Protein AF-A0A5N5TAC1-F1 (afdb_monomer)

Radius of gyration: 13.49 Å; Cα contacts (8 Å, |Δi|>4): 68; chains: 1; bounding box: 27×29×35 Å

Nearest PD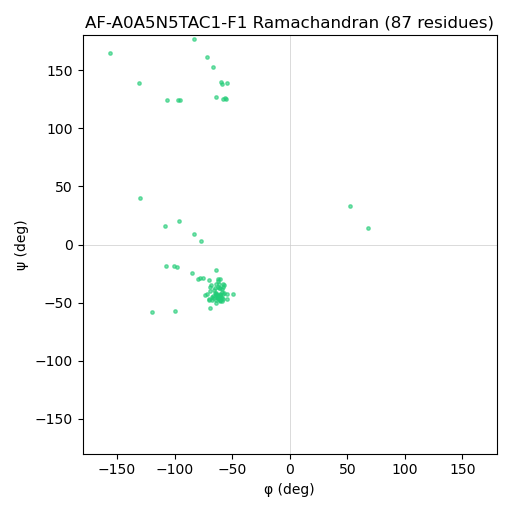B structures (foldseek):
  3zhv-assembly1_C  TM=7.497E-01  e=3.027E+00  Mycolicibacterium smegmatis
  3zht-assembly2_C  TM=7.495E-01  e=3.209E+00  Mycolicibacterium smegmatis
  3zhq-assembly1_B  TM=7.403E-01  e=4.051E+00  Mycolicibacterium smegmatis
  3zhs-assembly2_C  TM=7.371E-01  e=4.551E+00  Mycolicibacterium smegmatis
  3zhq-assembly2_C  TM=7.433E-01  e=4.824E+00  Mycolicibacterium smegmatis

Organism: NCBI:txid96803

pLDDT: mean 93.1, std 10.63, range [44.19, 98.56]

InterPro domains:
  IPR003516 Fanconi anaemia group A protein [PTHR12047] (2-77)
  IPR055386 Fanconi anaemia group A protein, helical domain [PF24781] (3-76)

Secondary structure (DSSP, 8-state):
--HHHHHHHHHHHHSS--HHHHHHHHHTHHHIIIIIHHHHT---PPPSS--HHHHHHHHHHHTTSS-HHHHHHHHHHHHHHHHHHHTT-

Foldseek 3Di:
DDPLVVQLVVCQVPVDRDPVLVCCLPVVVVCSQPPVLCVLLPAAAADPDHGSSNSNLVVCVVVVSDPPVSSVVSVVRNVVVCVVVVVPD

Sequence (89 aa):
ISEVEAAILQYEETRKVPSFILEASIFQRNYYLTHFVPVLLKPRSLPDTPDSRMSLIEELHNLGKIPNKTYQNYKTQSKAFVDLYSNSS

Mean predicted aligned error: 3.83 Å

Structure (mmCIF, N/CA/C/O backbone):
data_AF-A0A5N5TAC1-F1
#
_entry.id   AF-A0A5N5TAC1-F1
#
loop_
_atom_site.group_PDB
_atom_site.id
_atom_site.type_symbol
_atom_site.label_atom_id
_atom_site.label_alt_id
_atom_site.label_comp_id
_atom_site.label_asym_id
_atom_site.label_entity_id
_atom_site.label_seq_id
_atom_site.pdbx_PDB_ins_code
_atom_site.Cartn_x
_atom_site.Cartn_y
_atom_site.Cartn_z
_atom_site.occupancy
_atom_site.B_iso_or_equiv
_atom_site.auth_seq_id
_atom_site.auth_comp_id
_atom_site.auth_asym_id
_atom_site.auth_atom_id
_atom_site.pdbx_PDB_model_num
ATOM 1 N N . ILE A 1 1 ? 8.328 -13.646 10.528 1.00 73.88 1 ILE A N 1
ATOM 2 C CA . ILE A 1 1 ? 7.384 -13.007 9.587 1.00 73.88 1 ILE A CA 1
ATOM 3 C C . ILE A 1 1 ? 7.714 -11.525 9.571 1.00 73.88 1 ILE A C 1
ATOM 5 O O . ILE A 1 1 ? 7.783 -10.928 10.641 1.00 73.88 1 ILE A O 1
ATOM 9 N N . SER A 1 2 ? 8.036 -10.968 8.406 1.00 92.31 2 SER A N 1
ATOM 10 C CA . SER A 1 2 ? 8.269 -9.525 8.247 1.00 92.31 2 SER A CA 1
ATOM 11 C C . SER A 1 2 ? 6.956 -8.738 8.341 1.00 92.31 2 SER A C 1
ATOM 13 O O . SER A 1 2 ? 5.884 -9.300 8.133 1.00 92.31 2 SER A O 1
ATOM 15 N N . GLU A 1 3 ? 7.010 -7.429 8.596 1.00 95.06 3 GLU A N 1
ATOM 16 C CA . GLU A 1 3 ? 5.800 -6.586 8.611 1.00 95.06 3 GLU A CA 1
ATOM 17 C C . GLU A 1 3 ? 5.036 -6.625 7.280 1.00 95.06 3 GLU A C 1
ATOM 19 O O . GLU A 1 3 ? 3.808 -6.592 7.265 1.00 95.06 3 GLU A O 1
ATOM 24 N N . VAL A 1 4 ? 5.754 -6.742 6.158 1.00 96.94 4 VAL A N 1
ATOM 25 C CA . VAL A 1 4 ? 5.149 -6.886 4.826 1.00 96.94 4 VAL A CA 1
ATOM 26 C C . VAL A 1 4 ? 4.429 -8.224 4.692 1.00 96.94 4 VAL A C 1
ATOM 28 O O . VAL A 1 4 ? 3.301 -8.254 4.210 1.00 96.94 4 VAL A O 1
ATOM 31 N N . GLU A 1 5 ? 5.042 -9.322 5.136 1.00 96.94 5 GLU A N 1
ATOM 32 C CA . GLU A 1 5 ? 4.392 -10.639 5.129 1.00 96.94 5 GLU A CA 1
ATOM 33 C C . GLU A 1 5 ? 3.152 -10.651 6.028 1.00 96.94 5 GLU A C 1
ATOM 35 O O . GLU A 1 5 ? 2.100 -11.114 5.599 1.00 96.94 5 GLU A O 1
ATOM 40 N N . ALA A 1 6 ? 3.242 -10.081 7.234 1.00 97.75 6 ALA A N 1
ATOM 41 C CA . ALA A 1 6 ? 2.109 -9.972 8.148 1.00 97.75 6 ALA A CA 1
ATOM 42 C C . ALA A 1 6 ? 0.962 -9.152 7.535 1.00 97.75 6 ALA A C 1
ATOM 44 O O . ALA A 1 6 ? -0.198 -9.554 7.611 1.00 97.75 6 ALA A O 1
ATOM 45 N N . ALA A 1 7 ? 1.283 -8.032 6.878 1.00 98.00 7 ALA A N 1
ATOM 46 C CA . ALA A 1 7 ? 0.287 -7.197 6.220 1.00 98.00 7 ALA A CA 1
ATOM 47 C C . ALA A 1 7 ? -0.408 -7.919 5.056 1.00 98.00 7 ALA A C 1
ATOM 49 O O . ALA A 1 7 ? -1.623 -7.801 4.908 1.00 98.00 7 ALA A O 1
ATOM 50 N N . ILE A 1 8 ? 0.346 -8.669 4.245 1.00 98.19 8 ILE A N 1
ATOM 51 C CA . ILE A 1 8 ? -0.208 -9.437 3.123 1.00 98.19 8 ILE A CA 1
ATOM 52 C C . ILE A 1 8 ? -1.112 -10.559 3.635 1.00 98.19 8 ILE A C 1
ATOM 54 O O . ILE A 1 8 ? -2.221 -10.688 3.128 1.00 98.19 8 ILE A O 1
ATOM 58 N N . LEU A 1 9 ? -0.677 -11.321 4.644 1.00 97.94 9 LEU A N 1
ATOM 59 C CA . LEU A 1 9 ? -1.465 -12.413 5.227 1.00 97.94 9 LEU A CA 1
ATOM 60 C C . LEU A 1 9 ? -2.787 -11.903 5.810 1.00 97.94 9 LEU A C 1
ATOM 62 O O . LEU A 1 9 ? -3.855 -12.411 5.486 1.00 97.94 9 LEU A O 1
ATOM 66 N N . GLN A 1 10 ? -2.741 -10.832 6.603 1.00 98.19 10 GLN A N 1
ATOM 67 C CA . GLN A 1 10 ? -3.961 -10.264 7.171 1.00 98.19 10 GLN A CA 1
ATOM 68 C C . GLN A 1 10 ? -4.889 -9.687 6.089 1.00 98.19 10 GLN A C 1
ATOM 70 O O . GLN A 1 10 ? -6.113 -9.809 6.185 1.00 98.19 10 GLN A O 1
ATOM 75 N N . TYR A 1 11 ? -4.331 -9.061 5.048 1.00 98.31 11 TYR A N 1
ATOM 76 C CA . TYR A 1 11 ? -5.121 -8.570 3.920 1.00 98.31 11 TYR A CA 1
ATOM 77 C C . TYR A 1 11 ? -5.760 -9.714 3.128 1.00 98.31 11 TYR A C 1
ATOM 79 O O . TYR A 1 11 ? -6.908 -9.609 2.709 1.00 98.31 11 TYR A O 1
ATOM 87 N N . GLU A 1 12 ? -5.042 -10.814 2.932 1.00 98.00 12 GLU A N 1
ATOM 88 C CA . GLU A 1 12 ? -5.546 -12.005 2.253 1.00 98.00 12 GLU A CA 1
ATOM 89 C C . GLU A 1 12 ? -6.772 -12.590 2.963 1.00 98.00 12 GLU A C 1
ATOM 91 O O . GLU A 1 12 ? -7.781 -12.863 2.307 1.00 98.00 12 GLU A O 1
ATOM 96 N N . GLU A 1 13 ? -6.711 -12.694 4.293 1.00 97.62 13 GLU A N 1
ATOM 97 C CA . GLU A 1 13 ? -7.795 -13.210 5.134 1.00 97.62 13 GLU A CA 1
ATOM 98 C C . GLU A 1 13 ? -9.006 -12.271 5.195 1.00 97.62 13 GLU A C 1
ATOM 100 O O . GLU A 1 13 ? -10.152 -12.720 5.183 1.00 97.62 13 GLU A O 1
ATOM 105 N N . THR A 1 14 ? -8.773 -10.958 5.280 1.00 97.69 14 THR A N 1
ATOM 106 C CA . THR A 1 14 ? -9.832 -9.989 5.623 1.00 97.69 14 THR A CA 1
ATOM 107 C C . THR A 1 14 ? -10.300 -9.119 4.463 1.00 97.69 14 THR A C 1
ATOM 109 O O . THR A 1 14 ? -11.366 -8.507 4.560 1.00 97.69 14 THR A O 1
ATOM 112 N N . ARG A 1 15 ? -9.505 -9.026 3.390 1.00 97.12 15 ARG A N 1
ATOM 113 C CA . ARG A 1 15 ? -9.662 -8.080 2.270 1.00 97.12 15 ARG A CA 1
ATOM 114 C C . ARG A 1 15 ? -9.796 -6.626 2.720 1.00 97.12 15 ARG A C 1
ATOM 116 O O . ARG A 1 15 ? -10.509 -5.839 2.106 1.00 97.12 15 ARG A O 1
ATOM 123 N N . LYS A 1 16 ? -9.127 -6.280 3.821 1.00 97.56 16 LYS A N 1
ATOM 124 C CA . LYS A 1 16 ? -9.076 -4.931 4.388 1.00 97.56 16 LYS A CA 1
ATOM 125 C C . LYS A 1 16 ? -7.634 -4.559 4.670 1.00 97.56 16 LYS A C 1
ATOM 127 O O . LYS A 1 16 ? -6.874 -5.376 5.190 1.00 97.56 16 LYS A O 1
ATOM 132 N N . VAL A 1 17 ? -7.262 -3.313 4.378 1.00 98.00 17 VAL A N 1
ATOM 133 C CA . VAL A 1 17 ? -5.942 -2.793 4.762 1.00 98.00 17 VAL A CA 1
ATOM 134 C C . VAL A 1 17 ? -5.779 -2.900 6.286 1.00 98.00 17 VAL A C 1
ATOM 136 O O . VAL A 1 17 ? -6.622 -2.369 7.017 1.00 98.00 17 VAL A O 1
ATOM 139 N N . PRO A 1 18 ? -4.712 -3.548 6.789 1.00 98.00 18 PRO A N 1
ATOM 140 C CA . PRO A 1 18 ? -4.486 -3.664 8.224 1.00 98.00 18 PRO A CA 1
ATOM 141 C C . PRO A 1 18 ? -4.384 -2.298 8.913 1.00 98.00 18 PRO A C 1
ATOM 143 O O . PRO A 1 18 ? -3.722 -1.386 8.410 1.00 98.00 18 PRO A O 1
ATOM 146 N N . SER A 1 19 ? -4.999 -2.157 10.092 1.00 97.56 19 SER A N 1
ATOM 147 C CA . SER A 1 19 ? -5.022 -0.885 10.828 1.00 97.56 19 SER A CA 1
ATOM 148 C C . SER A 1 19 ? -3.617 -0.381 11.148 1.00 97.56 19 SER A C 1
ATOM 150 O O . SER A 1 19 ? -3.338 0.792 10.924 1.00 97.56 19 SER A O 1
ATOM 152 N N . PHE A 1 20 ? -2.702 -1.271 11.544 1.00 96.31 20 PHE A N 1
ATOM 153 C CA . PHE A 1 20 ? -1.318 -0.909 11.857 1.00 96.31 20 PHE A CA 1
ATOM 154 C C . PHE A 1 20 ? -0.577 -0.284 10.660 1.00 96.31 20 PHE A C 1
ATOM 156 O O . PHE A 1 20 ? 0.273 0.585 10.844 1.00 96.31 20 PHE A O 1
ATOM 163 N N . ILE A 1 21 ? -0.937 -0.653 9.423 1.00 97.75 21 ILE A N 1
ATOM 164 C CA . ILE A 1 21 ? -0.394 -0.039 8.203 1.00 97.75 21 ILE A CA 1
ATOM 165 C C . ILE A 1 21 ? -0.967 1.364 7.994 1.00 97.75 2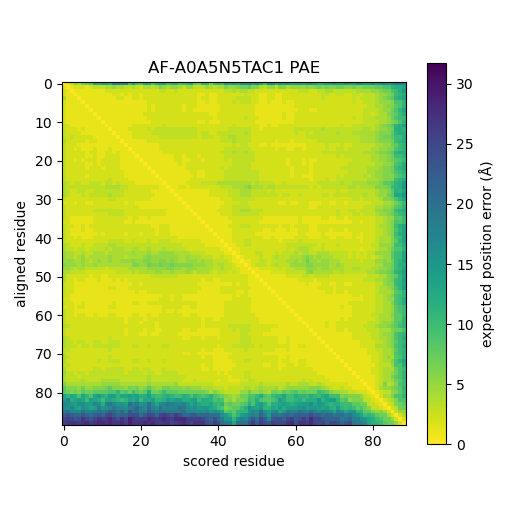1 ILE A C 1
ATOM 167 O O . ILE A 1 21 ? -0.227 2.301 7.679 1.00 97.75 21 ILE A O 1
ATOM 171 N N . LEU A 1 22 ? -2.276 1.538 8.195 1.00 97.69 22 LEU A N 1
ATOM 172 C CA . LEU A 1 22 ? -2.916 2.851 8.110 1.00 97.69 22 LEU A CA 1
ATOM 173 C C . LEU A 1 22 ? -2.375 3.802 9.181 1.00 97.69 22 LEU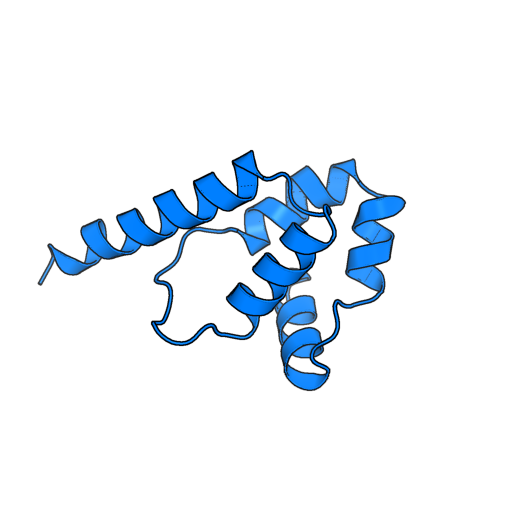 A C 1
ATOM 175 O O . LEU A 1 22 ? -2.021 4.937 8.862 1.00 97.69 22 LEU A O 1
ATOM 179 N N . GLU A 1 23 ? -2.248 3.328 10.415 1.00 97.88 23 GLU A N 1
ATOM 180 C CA . GLU A 1 23 ? -1.675 4.056 11.544 1.00 97.88 23 GLU A CA 1
ATOM 181 C C . GLU A 1 23 ? -0.221 4.443 11.267 1.00 97.88 23 GLU A C 1
ATOM 183 O O . GLU A 1 23 ? 0.118 5.622 11.362 1.00 97.88 23 GLU A O 1
ATOM 188 N N . ALA A 1 24 ? 0.624 3.510 10.814 1.00 97.06 24 ALA A N 1
ATOM 189 C CA . ALA A 1 24 ? 2.005 3.813 10.434 1.00 97.06 24 ALA A CA 1
ATOM 190 C C . ALA A 1 24 ? 2.079 4.863 9.312 1.00 97.06 24 ALA A C 1
ATOM 192 O O . ALA A 1 24 ? 2.911 5.770 9.366 1.00 97.06 24 ALA A O 1
ATOM 193 N N . SER A 1 25 ? 1.173 4.814 8.328 1.00 97.44 25 SER A N 1
ATOM 194 C CA . SER A 1 25 ? 1.120 5.800 7.235 1.00 97.44 25 SER A CA 1
ATOM 195 C C . SER A 1 25 ? 0.786 7.229 7.697 1.00 97.44 25 SER A C 1
ATOM 197 O O . SER A 1 25 ? 1.084 8.191 6.979 1.00 97.44 25 SER A O 1
ATOM 199 N N . ILE A 1 26 ? 0.161 7.368 8.873 1.00 97.06 26 ILE A N 1
ATOM 200 C CA . ILE A 1 26 ? -0.274 8.639 9.466 1.00 97.06 26 ILE A CA 1
ATOM 201 C C . ILE A 1 26 ? 0.732 9.095 10.525 1.00 97.06 26 ILE A C 1
ATOM 203 O O . ILE A 1 26 ? 1.291 10.184 10.413 1.00 97.06 26 ILE A O 1
ATOM 207 N N . PHE A 1 27 ? 0.990 8.258 11.527 1.00 97.88 27 PHE A N 1
ATOM 208 C CA . PHE A 1 27 ? 1.782 8.606 12.707 1.00 97.88 27 PHE A CA 1
ATOM 209 C C . PHE A 1 27 ? 3.287 8.435 12.496 1.00 97.88 27 PHE A C 1
ATOM 211 O O . PHE A 1 27 ? 4.079 9.096 13.158 1.00 97.88 27 PHE A O 1
ATOM 218 N N . GLN A 1 28 ? 3.696 7.577 11.559 1.00 97.06 28 GLN A 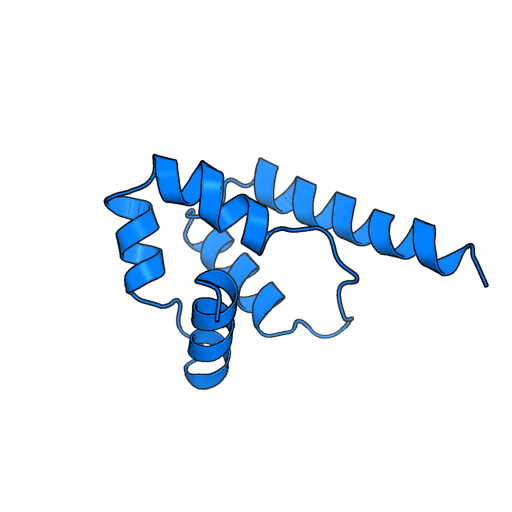N 1
ATOM 219 C CA . GLN A 1 28 ? 5.100 7.250 11.297 1.00 97.06 28 GLN A CA 1
ATOM 220 C C . GLN A 1 28 ? 5.431 7.373 9.805 1.00 97.06 28 GLN A C 1
ATOM 222 O O . GLN A 1 28 ? 6.169 6.569 9.235 1.00 97.06 28 GLN A O 1
ATOM 227 N N . ARG A 1 29 ? 4.889 8.409 9.151 1.00 96.38 29 ARG A N 1
ATOM 228 C CA . ARG A 1 29 ? 4.921 8.573 7.688 1.00 96.38 29 ARG A CA 1
ATOM 229 C C . ARG A 1 29 ? 6.312 8.398 7.071 1.00 96.38 29 ARG A C 1
ATOM 231 O O . ARG A 1 29 ? 6.427 7.767 6.023 1.00 96.38 29 ARG A O 1
ATOM 238 N N . ASN A 1 30 ? 7.357 8.949 7.694 1.00 97.25 30 ASN A N 1
ATOM 239 C CA . ASN A 1 30 ? 8.720 8.817 7.173 1.00 97.25 30 ASN A CA 1
ATOM 240 C C . ASN A 1 30 ? 9.184 7.353 7.174 1.00 97.25 30 ASN A C 1
ATOM 242 O O . ASN A 1 30 ? 9.649 6.861 6.149 1.00 97.25 30 ASN A O 1
ATOM 246 N N . TYR A 1 31 ? 8.991 6.639 8.286 1.00 96.62 31 TYR A N 1
ATOM 247 C CA . TYR A 1 31 ? 9.297 5.212 8.389 1.00 96.62 31 TYR A CA 1
ATOM 248 C C . TYR A 1 31 ? 8.509 4.399 7.356 1.00 96.62 31 TYR A C 1
ATOM 250 O O . TYR A 1 31 ? 9.094 3.653 6.574 1.00 96.62 31 TYR A O 1
ATOM 258 N N . TYR A 1 32 ? 7.198 4.633 7.265 1.00 98.12 32 TYR A N 1
ATOM 259 C CA . TYR A 1 32 ? 6.326 3.966 6.300 1.00 98.12 32 TYR A CA 1
ATOM 260 C C . TYR A 1 32 ? 6.826 4.125 4.850 1.00 98.12 32 TYR A C 1
ATOM 262 O O . TYR A 1 32 ? 6.932 3.143 4.116 1.00 98.12 32 TYR A O 1
ATOM 270 N N . LEU A 1 33 ? 7.192 5.343 4.435 1.00 97.50 33 LEU A N 1
ATOM 271 C CA . LEU A 1 33 ? 7.644 5.610 3.065 1.00 97.50 33 LEU A CA 1
ATOM 272 C C . LEU A 1 33 ? 9.069 5.124 2.769 1.00 97.50 33 LEU A C 1
ATOM 274 O O . LEU A 1 33 ? 9.363 4.824 1.614 1.00 97.50 33 LEU A O 1
ATOM 278 N N . THR A 1 34 ? 9.952 5.072 3.769 1.00 96.69 34 THR A N 1
ATOM 279 C CA . THR A 1 34 ? 11.378 4.739 3.576 1.00 96.69 34 THR A CA 1
ATOM 280 C C . THR A 1 34 ? 11.719 3.279 3.876 1.00 96.69 34 THR A C 1
ATOM 282 O O . THR A 1 34 ? 12.731 2.797 3.378 1.00 96.69 34 THR A O 1
ATOM 285 N N . HIS A 1 35 ? 10.877 2.565 4.631 1.00 95.88 35 HIS A N 1
ATOM 286 C CA . HIS A 1 35 ? 11.116 1.176 5.040 1.00 95.88 35 HIS A CA 1
ATOM 287 C C . HIS A 1 35 ? 10.018 0.239 4.530 1.00 95.88 35 HIS A C 1
ATOM 289 O O . HIS A 1 35 ? 10.302 -0.678 3.762 1.00 95.88 35 HIS A O 1
ATOM 295 N N . PHE A 1 36 ? 8.754 0.495 4.879 1.00 97.69 36 PHE A N 1
ATOM 296 C CA . PHE A 1 36 ? 7.658 -0.410 4.523 1.00 97.69 36 PHE A CA 1
ATOM 297 C C . PHE A 1 36 ? 7.361 -0.412 3.016 1.00 97.69 36 PHE A C 1
ATOM 299 O O . PHE A 1 36 ? 7.395 -1.462 2.372 1.00 97.69 36 PHE A O 1
ATOM 306 N N . VAL A 1 37 ? 7.106 0.764 2.428 1.00 98.12 37 VAL A N 1
ATOM 307 C CA . VAL A 1 37 ? 6.725 0.891 1.010 1.00 98.12 37 VAL A CA 1
ATOM 308 C C . VAL A 1 37 ? 7.785 0.310 0.064 1.00 98.12 37 VAL A C 1
ATOM 310 O O . VAL A 1 37 ? 7.399 -0.453 -0.820 1.00 98.12 37 VAL A O 1
ATOM 313 N N . PRO A 1 38 ? 9.096 0.578 0.215 1.00 97.38 38 PRO A N 1
ATOM 314 C CA . PRO A 1 38 ? 10.107 -0.002 -0.670 1.00 97.38 38 PRO A CA 1
ATOM 315 C C . PRO A 1 38 ? 10.162 -1.533 -0.613 1.00 97.38 38 PRO A C 1
ATOM 317 O O . PRO A 1 38 ? 10.321 -2.176 -1.648 1.00 97.38 38 PRO A O 1
ATOM 320 N N . VAL A 1 39 ? 9.984 -2.132 0.570 1.00 97.50 39 VAL A N 1
ATOM 321 C CA . VAL A 1 39 ? 9.972 -3.596 0.720 1.00 97.50 39 VAL A CA 1
ATOM 322 C C . VAL A 1 39 ? 8.690 -4.187 0.129 1.00 97.50 39 VAL A C 1
ATOM 324 O O . VAL A 1 39 ? 8.755 -5.176 -0.609 1.00 97.50 39 VAL A O 1
ATOM 327 N N . LEU A 1 40 ? 7.533 -3.557 0.368 1.00 97.81 40 LEU A N 1
ATOM 328 C CA . LEU A 1 40 ? 6.250 -3.953 -0.222 1.00 97.81 40 LEU A CA 1
ATOM 329 C C . LEU A 1 40 ? 6.264 -3.844 -1.755 1.00 97.81 40 LEU A C 1
ATOM 331 O O . LEU A 1 40 ? 5.717 -4.716 -2.429 1.00 97.81 40 LEU A O 1
ATOM 335 N N . LEU A 1 41 ? 6.941 -2.839 -2.311 1.00 97.62 41 LEU A N 1
ATOM 336 C CA . LEU A 1 41 ? 7.049 -2.579 -3.751 1.00 97.62 41 LEU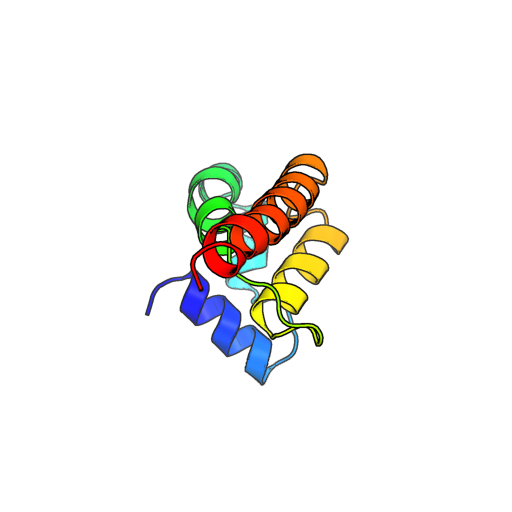 A CA 1
ATOM 337 C C . LEU A 1 41 ? 8.322 -3.149 -4.390 1.00 97.62 41 LEU A C 1
ATOM 339 O O . LEU A 1 41 ? 8.717 -2.709 -5.469 1.00 97.62 41 LEU A O 1
ATOM 343 N N . LYS A 1 42 ? 8.976 -4.129 -3.757 1.00 95.31 42 LYS A N 1
ATOM 344 C CA . LYS A 1 42 ? 10.096 -4.837 -4.386 1.00 95.31 42 LYS A CA 1
ATOM 345 C C . LYS A 1 42 ? 9.644 -5.421 -5.742 1.00 95.31 42 LYS A C 1
ATOM 347 O O . LYS A 1 42 ? 8.651 -6.158 -5.751 1.00 95.31 42 LYS A O 1
ATOM 352 N N . PRO A 1 43 ? 10.334 -5.111 -6.862 1.00 94.44 43 PRO A N 1
ATOM 353 C CA . PRO A 1 43 ? 9.978 -5.633 -8.179 1.00 94.44 43 PRO A CA 1
ATOM 354 C C . PRO A 1 43 ? 9.892 -7.156 -8.179 1.00 94.44 43 PRO A C 1
ATOM 356 O O . PRO A 1 43 ? 10.712 -7.832 -7.551 1.00 94.44 43 PRO A O 1
ATOM 359 N N . ARG A 1 44 ? 8.878 -7.687 -8.860 1.00 93.75 44 ARG A N 1
ATOM 360 C CA . ARG A 1 44 ? 8.603 -9.125 -8.944 1.00 93.75 44 ARG A CA 1
ATOM 361 C C . ARG A 1 44 ? 7.796 -9.439 -10.201 1.00 93.75 44 ARG A C 1
ATOM 363 O O . ARG A 1 44 ? 7.181 -8.537 -10.760 1.00 93.75 44 ARG A O 1
ATOM 370 N N . SER A 1 45 ? 7.724 -10.713 -10.583 1.00 90.81 45 SER A N 1
ATOM 371 C CA . SER A 1 45 ? 6.770 -11.151 -11.608 1.00 90.81 45 SER A CA 1
ATOM 372 C C . S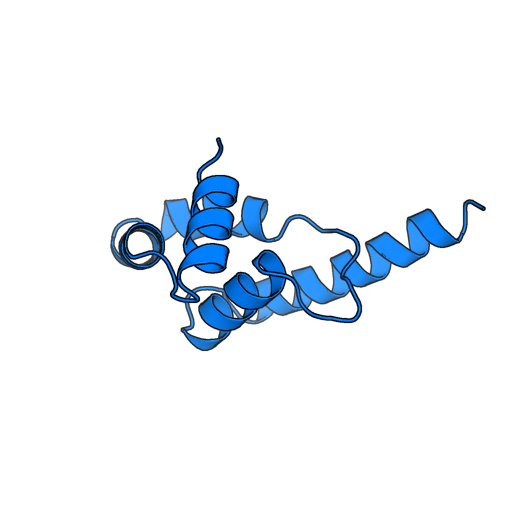ER A 1 45 ? 5.336 -10.941 -11.109 1.00 90.81 45 SER A C 1
ATOM 374 O O . SER A 1 45 ? 5.008 -11.348 -9.989 1.00 90.81 45 SER A O 1
ATOM 376 N N . LEU A 1 46 ? 4.516 -10.249 -11.902 1.00 90.00 46 LEU A N 1
ATOM 377 C CA . LEU A 1 46 ? 3.121 -9.964 -11.571 1.00 90.00 46 LEU A CA 1
ATOM 378 C C . LEU A 1 46 ? 2.227 -11.023 -12.226 1.00 90.00 46 LEU A C 1
ATOM 380 O O . LEU A 1 46 ? 2.319 -11.189 -13.441 1.00 90.00 46 LEU A O 1
ATOM 384 N N . PRO A 1 47 ? 1.388 -11.738 -11.459 1.00 89.00 47 PRO A N 1
ATOM 385 C CA . PRO A 1 47 ? 0.433 -12.682 -12.030 1.00 89.00 47 PRO A CA 1
ATOM 386 C C . PRO A 1 47 ? -0.644 -11.965 -12.858 1.00 89.00 47 PRO A C 1
ATOM 388 O O . PRO A 1 47 ? -1.003 -10.825 -12.561 1.00 89.00 47 PRO A O 1
ATOM 391 N N . ASP A 1 48 ? -1.207 -12.663 -13.852 1.00 89.00 48 ASP A N 1
ATOM 392 C CA . ASP A 1 48 ? -2.308 -12.147 -14.685 1.00 89.00 48 ASP A CA 1
ATOM 393 C C . ASP A 1 48 ? -3.557 -11.822 -13.854 1.00 89.00 48 ASP A C 1
ATOM 395 O O . ASP A 1 48 ? -4.258 -10.842 -14.103 1.00 89.00 48 ASP A O 1
ATOM 399 N N . THR A 1 49 ? -3.826 -12.648 -12.840 1.00 92.00 49 THR A N 1
ATOM 400 C CA . THR A 1 49 ? -4.849 -12.377 -11.826 1.00 92.00 49 THR A CA 1
ATOM 401 C C . THR A 1 49 ? -4.177 -11.762 -10.598 1.00 92.00 49 THR A C 1
ATOM 403 O O . THR A 1 49 ? -3.275 -12.399 -10.049 1.00 92.00 49 THR A O 1
ATOM 406 N N . PRO A 1 50 ? -4.597 -10.568 -10.134 1.00 93.19 50 PRO A N 1
ATOM 407 C CA . PRO A 1 50 ? -3.984 -9.915 -8.983 1.00 93.19 50 PRO A CA 1
ATOM 408 C C . PRO A 1 50 ? -3.993 -10.804 -7.739 1.00 93.19 50 PRO A C 1
ATOM 410 O O . PRO A 1 50 ? -5.044 -11.266 -7.294 1.00 93.19 50 PRO A O 1
ATOM 413 N N . ASP A 1 51 ? -2.820 -11.006 -7.143 1.00 96.44 51 ASP A N 1
ATOM 414 C CA . ASP A 1 51 ? -2.719 -11.659 -5.840 1.00 96.44 51 ASP A CA 1
ATOM 415 C C . ASP A 1 51 ? -2.966 -10.674 -4.686 1.00 96.44 51 ASP A C 1
ATOM 417 O O . ASP A 1 51 ? -3.159 -9.465 -4.873 1.00 96.44 51 ASP A O 1
ATOM 421 N N . SER A 1 52 ? -2.962 -11.203 -3.462 1.00 97.94 52 SER A N 1
ATOM 422 C CA . SER A 1 52 ? -3.206 -10.441 -2.234 1.00 97.94 52 SER A CA 1
ATOM 423 C C . SER A 1 52 ? -2.228 -9.270 -2.073 1.00 97.94 52 SER A C 1
ATOM 425 O O . SER A 1 52 ? -2.624 -8.191 -1.636 1.00 97.94 52 SER A O 1
ATOM 427 N N . ARG A 1 53 ? -0.967 -9.427 -2.504 1.00 97.69 53 ARG A N 1
ATOM 428 C CA . ARG A 1 53 ? 0.034 -8.351 -2.461 1.00 97.69 53 ARG A CA 1
ATOM 429 C C . ARG A 1 53 ? -0.267 -7.250 -3.474 1.00 97.69 53 ARG A C 1
ATOM 431 O O . ARG A 1 53 ? -0.201 -6.079 -3.108 1.00 97.69 53 ARG A O 1
ATOM 438 N N . MET A 1 54 ? -0.585 -7.593 -4.724 1.00 97.75 54 MET A N 1
ATOM 439 C CA . MET A 1 54 ? -0.974 -6.600 -5.738 1.00 97.75 54 MET A CA 1
ATOM 440 C C . MET A 1 54 ? -2.232 -5.837 -5.332 1.00 97.75 54 MET A C 1
ATOM 442 O O . MET A 1 54 ? -2.253 -4.613 -5.438 1.00 97.75 54 MET A O 1
ATOM 446 N N . SER A 1 55 ? -3.230 -6.553 -4.816 1.00 98.19 55 SER A N 1
ATOM 447 C CA . SER A 1 55 ? -4.498 -5.973 -4.364 1.00 98.19 55 SER A CA 1
ATOM 448 C C . SER A 1 55 ? -4.282 -4.989 -3.207 1.00 98.19 55 SER A C 1
ATOM 450 O O . SER A 1 55 ? -4.751 -3.856 -3.259 1.00 98.19 55 SER A O 1
ATOM 452 N N . LEU A 1 56 ? -3.470 -5.366 -2.209 1.00 98.50 56 LEU A N 1
ATOM 453 C CA . LEU A 1 56 ? -3.093 -4.477 -1.105 1.00 98.50 56 LEU A CA 1
ATOM 454 C C . LEU A 1 56 ? -2.354 -3.220 -1.596 1.00 98.50 56 LEU A C 1
ATOM 456 O O . LEU A 1 56 ? -2.620 -2.117 -1.120 1.00 98.50 56 LEU A O 1
ATOM 460 N N . ILE A 1 57 ? -1.418 -3.368 -2.541 1.00 98.44 57 ILE A N 1
ATOM 461 C CA . ILE A 1 57 ? -0.679 -2.237 -3.124 1.00 98.44 57 ILE A CA 1
ATOM 462 C C . ILE A 1 57 ? -1.632 -1.267 -3.829 1.00 98.44 57 ILE A C 1
ATOM 464 O O . ILE A 1 57 ? -1.502 -0.053 -3.659 1.00 98.44 57 ILE A O 1
ATOM 468 N N . GLU A 1 58 ? -2.567 -1.789 -4.620 1.00 98.12 58 GLU A N 1
ATOM 469 C CA . GLU A 1 58 ? -3.561 -0.989 -5.332 1.00 98.12 58 GLU A CA 1
ATOM 470 C C . GLU A 1 58 ? -4.487 -0.248 -4.362 1.00 98.12 58 GLU A C 1
ATOM 472 O O . GLU A 1 58 ? -4.694 0.955 -4.507 1.00 98.12 58 GLU A O 1
ATOM 477 N N . GLU A 1 59 ? -4.962 -0.909 -3.309 1.00 98.50 59 GLU A N 1
ATOM 478 C CA . GLU A 1 59 ? -5.809 -0.269 -2.302 1.00 98.50 59 GLU A CA 1
ATOM 479 C C . GLU A 1 59 ? -5.064 0.840 -1.542 1.00 98.50 59 GLU A C 1
ATOM 481 O O . GLU A 1 59 ? -5.577 1.948 -1.385 1.00 98.50 59 GLU A O 1
ATOM 486 N N . LEU A 1 60 ? -3.807 0.607 -1.150 1.00 98.50 60 LEU A N 1
ATOM 487 C CA . LEU A 1 60 ? -2.962 1.631 -0.525 1.00 98.50 60 LEU A CA 1
ATOM 488 C C . LEU A 1 60 ? -2.666 2.812 -1.464 1.00 98.50 60 LEU A C 1
ATOM 490 O O . LEU A 1 60 ? -2.546 3.952 -1.002 1.00 98.50 60 LEU A O 1
ATOM 494 N N . HIS A 1 61 ? -2.533 2.568 -2.768 1.00 98.56 61 HIS A N 1
ATOM 495 C CA . HIS A 1 61 ? -2.395 3.626 -3.773 1.00 98.56 61 HIS A CA 1
ATOM 496 C C . HIS A 1 61 ? -3.684 4.441 -3.902 1.00 98.56 61 HIS A C 1
ATOM 498 O O . HIS A 1 61 ? -3.624 5.668 -3.805 1.00 98.56 61 HIS A O 1
ATOM 504 N N . ASN A 1 62 ? -4.838 3.781 -4.005 1.00 98.25 62 ASN A N 1
ATOM 505 C CA . ASN A 1 62 ? -6.153 4.425 -4.084 1.00 98.25 62 ASN A CA 1
ATOM 506 C C . ASN A 1 62 ? -6.474 5.260 -2.834 1.00 98.25 62 ASN A C 1
ATOM 508 O O . ASN A 1 62 ? -7.064 6.333 -2.935 1.00 98.25 62 ASN A O 1
ATOM 512 N N . LEU A 1 63 ? -6.013 4.826 -1.658 1.00 97.94 63 LEU A N 1
ATOM 513 C CA . LEU A 1 63 ? -6.111 5.572 -0.397 1.00 97.94 63 LEU A CA 1
ATOM 514 C C . LEU A 1 63 ? -5.084 6.716 -0.266 1.00 97.94 63 LEU A C 1
ATOM 516 O O . LEU A 1 63 ? -4.986 7.347 0.791 1.00 97.94 63 LEU A O 1
ATOM 520 N N . GLY A 1 64 ? -4.261 6.967 -1.289 1.00 97.62 64 GLY A N 1
ATOM 521 C CA . GLY A 1 64 ? -3.224 8.002 -1.281 1.00 97.62 64 GLY A CA 1
ATOM 522 C C . GLY A 1 64 ? -2.066 7.719 -0.318 1.00 97.62 64 GLY A C 1
ATOM 523 O O . GLY A 1 64 ? -1.279 8.618 -0.004 1.00 97.62 64 GLY A O 1
ATOM 524 N N . LYS A 1 65 ? -1.943 6.481 0.176 1.00 98.06 65 LYS A N 1
ATOM 525 C CA . LYS A 1 65 ? -0.860 6.069 1.077 1.00 98.06 65 LYS A CA 1
ATOM 526 C C . LYS A 1 65 ? 0.422 5.795 0.306 1.00 98.06 65 LYS A C 1
ATOM 528 O O . LYS A 1 65 ? 1.500 6.037 0.832 1.00 98.06 65 LYS A O 1
ATOM 533 N N . ILE A 1 66 ? 0.329 5.370 -0.951 1.00 98.38 66 ILE A N 1
ATOM 534 C CA . ILE A 1 66 ? 1.478 5.231 -1.853 1.00 98.38 66 ILE A CA 1
ATOM 535 C C . ILE A 1 66 ? 1.442 6.369 -2.886 1.00 98.38 66 ILE A C 1
ATOM 537 O O . ILE A 1 66 ? 0.447 6.507 -3.597 1.00 98.38 66 ILE A O 1
ATOM 541 N N . PRO A 1 67 ? 2.505 7.186 -3.019 1.00 97.56 67 PRO A N 1
ATOM 542 C CA . PRO A 1 67 ? 2.563 8.215 -4.055 1.00 97.56 67 PRO A CA 1
ATOM 543 C C . PRO A 1 67 ? 2.466 7.621 -5.467 1.00 97.56 67 PRO A C 1
ATOM 545 O O . PRO A 1 67 ? 3.118 6.619 -5.766 1.00 97.56 67 PRO A O 1
ATOM 548 N N . ASN A 1 68 ? 1.732 8.284 -6.371 1.00 97.94 68 ASN A N 1
ATOM 549 C CA . ASN A 1 68 ? 1.507 7.785 -7.736 1.00 97.94 68 ASN A CA 1
ATOM 550 C C . ASN A 1 68 ? 2.816 7.482 -8.485 1.00 97.94 68 ASN A C 1
ATOM 552 O O . ASN A 1 68 ? 2.941 6.430 -9.101 1.00 97.94 68 ASN A O 1
ATOM 556 N N . LYS A 1 69 ? 3.827 8.357 -8.382 1.00 97.25 69 LYS A N 1
ATOM 557 C CA . LYS A 1 69 ? 5.142 8.131 -9.008 1.00 97.25 69 LYS A CA 1
ATOM 558 C C . LYS A 1 69 ? 5.785 6.819 -8.539 1.00 97.25 69 LYS A C 1
ATOM 560 O O . LYS A 1 69 ? 6.323 6.076 -9.353 1.00 97.25 69 LYS A O 1
ATOM 565 N N . THR A 1 70 ? 5.698 6.519 -7.245 1.00 97.56 70 THR A N 1
ATOM 566 C CA . THR A 1 70 ? 6.243 5.291 -6.654 1.00 97.56 70 THR A CA 1
ATOM 567 C C . THR A 1 70 ? 5.498 4.056 -7.158 1.00 97.56 70 THR A C 1
ATOM 569 O O . THR A 1 70 ? 6.127 3.080 -7.558 1.00 97.56 70 THR A O 1
ATOM 572 N N . TYR A 1 71 ? 4.166 4.116 -7.208 1.00 98.19 71 TYR A N 1
ATOM 573 C CA . TYR A 1 71 ? 3.334 3.029 -7.725 1.00 98.19 71 TYR A CA 1
ATOM 574 C C . TYR A 1 71 ? 3.579 2.750 -9.220 1.00 98.19 71 TYR A C 1
ATOM 576 O O . TYR A 1 71 ? 3.734 1.596 -9.617 1.00 98.19 71 TYR A O 1
ATOM 584 N N . GLN A 1 72 ? 3.693 3.788 -10.056 1.00 97.69 72 GLN A N 1
ATOM 585 C CA . GLN A 1 72 ? 4.007 3.607 -11.479 1.00 97.69 72 GLN A CA 1
ATOM 586 C C . GLN A 1 72 ? 5.407 3.017 -11.685 1.00 97.69 72 GLN A C 1
ATOM 588 O O . GLN A 1 72 ? 5.569 2.093 -12.478 1.00 97.69 72 GLN A O 1
ATOM 593 N N . ASN A 1 73 ? 6.404 3.479 -10.922 1.00 97.00 73 ASN A N 1
ATOM 594 C CA . ASN A 1 73 ? 7.748 2.901 -10.962 1.00 97.00 73 ASN A CA 1
ATOM 595 C C . ASN A 1 73 ? 7.740 1.406 -10.621 1.00 97.00 73 ASN A C 1
ATOM 597 O O . ASN A 1 73 ? 8.395 0.630 -11.313 1.00 97.00 73 ASN A O 1
ATOM 601 N N . TYR A 1 74 ? 6.976 0.996 -9.604 1.00 96.88 74 TYR A N 1
ATOM 602 C CA . TYR A 1 74 ? 6.811 -0.414 -9.251 1.00 96.88 74 TYR A CA 1
ATOM 603 C C . TYR A 1 74 ? 6.266 -1.244 -10.419 1.00 96.88 74 TYR A C 1
ATOM 605 O O . TYR A 1 74 ? 6.828 -2.296 -10.729 1.00 96.88 74 TYR A O 1
ATOM 613 N N . LYS A 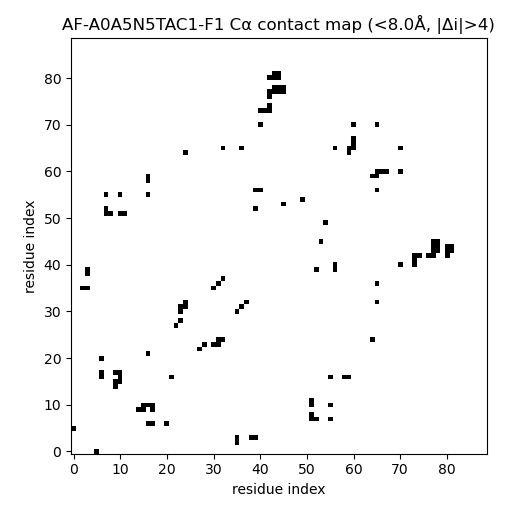1 75 ? 5.217 -0.766 -11.101 1.00 95.25 75 LYS A N 1
ATOM 614 C CA . LYS A 1 75 ? 4.633 -1.468 -12.254 1.00 95.25 75 LYS A CA 1
ATOM 615 C C . LYS A 1 75 ? 5.621 -1.590 -13.411 1.00 95.25 75 LYS A C 1
ATOM 617 O O . LYS A 1 75 ? 5.798 -2.681 -13.946 1.00 95.25 75 LYS A O 1
ATOM 622 N N . THR A 1 76 ? 6.317 -0.505 -13.746 1.00 95.12 76 THR A N 1
ATOM 623 C CA . THR A 1 76 ? 7.337 -0.502 -14.804 1.00 95.12 76 THR A CA 1
ATOM 624 C C . THR A 1 76 ? 8.481 -1.468 -14.493 1.00 95.12 76 THR A C 1
ATOM 626 O O . THR A 1 76 ? 8.850 -2.276 -15.341 1.00 95.12 76 THR A O 1
ATOM 629 N N . GLN A 1 77 ? 9.022 -1.430 -13.272 1.00 94.69 77 GLN A N 1
ATOM 630 C CA . GLN A 1 77 ? 10.133 -2.300 -12.872 1.00 94.69 77 GLN A CA 1
ATOM 631 C C . GLN A 1 77 ? 9.715 -3.767 -12.767 1.00 94.69 77 GLN A C 1
ATOM 633 O O . GLN A 1 77 ? 10.490 -4.643 -13.128 1.00 94.69 77 GLN A O 1
ATOM 638 N N . SER A 1 78 ? 8.497 -4.045 -12.305 1.00 93.81 78 SER A N 1
ATOM 639 C CA . SER A 1 78 ? 7.968 -5.410 -12.225 1.00 93.81 78 SER A CA 1
ATOM 640 C C . SER A 1 78 ? 7.711 -6.008 -13.610 1.00 93.81 78 SER A C 1
ATOM 642 O O . SER A 1 78 ? 7.971 -7.187 -13.817 1.00 93.81 78 SER A O 1
ATOM 644 N N . LYS A 1 79 ? 7.291 -5.195 -14.589 1.00 88.56 79 LYS A N 1
ATOM 645 C CA . LYS A 1 79 ? 7.212 -5.622 -15.993 1.00 88.56 79 LYS A CA 1
ATOM 646 C C . LYS A 1 79 ? 8.597 -5.957 -16.557 1.00 88.56 79 LYS A C 1
ATOM 648 O O . LYS A 1 79 ? 8.790 -7.051 -17.069 1.00 88.56 79 LYS A O 1
ATOM 653 N N . ALA A 1 80 ? 9.572 -5.063 -16.381 1.00 87.56 80 ALA A N 1
ATOM 654 C CA . ALA A 1 80 ? 10.950 -5.304 -16.821 1.00 87.56 80 ALA A CA 1
ATOM 655 C C . ALA A 1 80 ? 11.603 -6.506 -16.107 1.00 87.56 80 ALA A C 1
ATOM 657 O O . ALA A 1 80 ? 12.450 -7.189 -16.679 1.00 87.56 80 ALA A O 1
ATOM 658 N N . PHE A 1 81 ? 11.199 -6.787 -14.862 1.00 87.19 81 PHE A N 1
ATOM 659 C CA . PHE A 1 81 ? 11.617 -7.984 -14.137 1.00 87.19 81 PHE A CA 1
ATOM 660 C C . PHE A 1 81 ? 11.155 -9.264 -14.841 1.00 87.19 81 PHE A C 1
ATOM 662 O O . PHE A 1 81 ? 11.859 -10.254 -14.776 1.00 87.19 81 PHE A O 1
ATOM 669 N N . VAL A 1 82 ? 10.020 -9.280 -15.539 1.00 76.56 82 VAL A N 1
ATOM 670 C CA . VAL A 1 82 ? 9.635 -10.449 -16.346 1.00 76.56 82 VAL A CA 1
ATOM 671 C C . VAL A 1 82 ? 10.559 -10.574 -17.561 1.00 76.56 82 VAL A C 1
ATOM 673 O O . VAL A 1 82 ? 11.152 -11.628 -17.767 1.00 76.56 82 VAL A O 1
ATOM 676 N N . ASP A 1 83 ? 10.789 -9.477 -18.288 1.00 72.50 83 ASP A N 1
ATOM 677 C CA . ASP A 1 83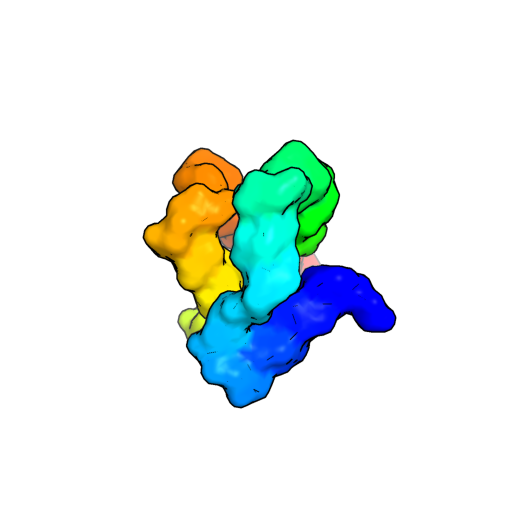 ? 11.585 -9.473 -19.526 1.00 72.50 83 ASP A CA 1
ATOM 678 C C . ASP A 1 83 ? 13.027 -9.986 -19.327 1.00 72.50 83 ASP A C 1
ATOM 680 O O . ASP A 1 83 ? 13.570 -10.687 -20.182 1.00 72.50 83 ASP A O 1
ATOM 684 N N . LEU A 1 84 ? 13.657 -9.681 -18.188 1.00 71.50 84 LEU A N 1
ATOM 685 C CA . LEU A 1 84 ? 15.023 -10.134 -17.887 1.00 71.50 84 LEU A CA 1
ATOM 686 C C . LEU A 1 84 ? 15.121 -11.644 -17.625 1.00 71.50 84 LEU A C 1
ATOM 688 O O . LEU A 1 84 ? 16.151 -12.250 -17.917 1.00 71.50 84 LEU A O 1
ATOM 692 N N . TYR A 1 85 ? 14.065 -12.259 -17.094 1.00 65.75 85 TYR A N 1
ATOM 693 C CA . TYR A 1 85 ? 14.067 -13.676 -16.720 1.00 65.75 85 TYR A CA 1
ATOM 694 C C . TYR A 1 85 ? 13.367 -14.557 -17.766 1.00 65.75 85 TYR A C 1
ATOM 696 O O . TYR A 1 85 ? 13.636 -15.752 -17.815 1.00 65.75 85 TYR A O 1
ATOM 704 N N . SER A 1 86 ? 12.546 -13.981 -18.651 1.00 61.94 86 SER A N 1
ATOM 705 C CA . SER A 1 86 ? 11.952 -14.675 -19.802 1.00 61.94 86 SER A CA 1
ATOM 706 C C . SER A 1 86 ? 12.917 -14.850 -20.981 1.00 61.94 86 SER A C 1
ATOM 708 O O . SER A 1 86 ? 12.800 -15.828 -21.705 1.00 61.94 86 SER A O 1
ATOM 710 N N . ASN A 1 87 ? 13.899 -13.957 -21.160 1.00 56.09 87 ASN A N 1
ATOM 711 C CA . ASN A 1 87 ? 14.907 -14.057 -22.233 1.00 56.09 87 ASN A CA 1
ATOM 712 C C . ASN A 1 87 ? 16.101 -14.977 -21.892 1.00 56.09 87 ASN A C 1
ATOM 714 O O . ASN A 1 87 ? 17.097 -14.991 -22.611 1.00 56.09 87 ASN A O 1
ATOM 718 N N . SER A 1 88 ? 16.022 -15.714 -20.780 1.00 53.31 88 SER A N 1
ATOM 719 C CA . SER A 1 88 ? 17.075 -16.618 -20.292 1.00 53.31 88 SER A CA 1
ATOM 720 C C . SER A 1 88 ? 16.714 -18.107 -20.453 1.00 53.31 88 SER A C 1
ATOM 722 O O . SER A 1 88 ? 17.319 -18.951 -19.793 1.00 53.31 88 SER A O 1
ATOM 724 N N . SER A 1 89 ? 15.703 -18.441 -21.266 1.00 44.19 89 SER A N 1
ATOM 725 C CA . SER A 1 89 ? 15.221 -19.812 -21.521 1.00 44.19 89 SER A CA 1
ATOM 726 C C . SER A 1 89 ? 15.212 -20.150 -23.003 1.00 44.19 89 SER A C 1
ATOM 728 O O . SER A 1 89 ? 14.888 -19.247 -23.804 1.00 44.19 89 SER A O 1
#

Solvent-accessible surface area (backbone atoms only — not comparable to full-atom values): 5151 Å² total; per-residue (Å²): 131,53,73,59,54,50,46,33,53,51,24,57,78,64,75,43,85,49,64,71,58,58,48,32,54,68,82,36,37,68,54,31,62,72,52,50,47,55,63,68,50,53,67,43,78,74,64,95,64,77,48,52,60,56,48,52,52,51,52,36,37,76,70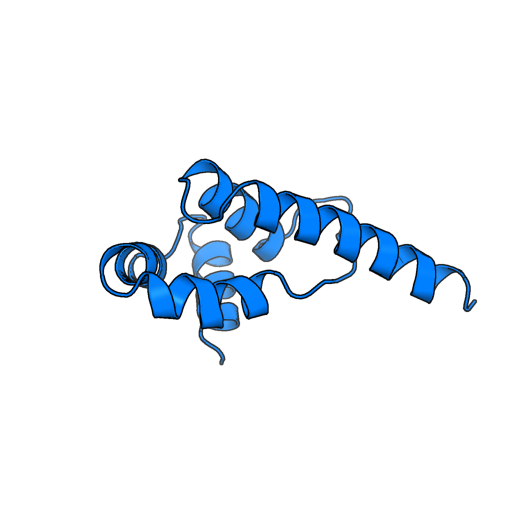,64,72,40,56,67,71,60,55,51,48,34,54,54,46,13,53,51,48,39,57,67,62,61,75,73,114